Protein AF-A0A6V7KYP3-F1 (afdb_monomer)

Sequence (91 aa):
LRAENGSYILNGPDAVSPSGVYKIAATILKYQRGDKHRMESITATGPLNESLALEIWYHEMNPGVIYKYMLPAPEDINEDNAIIAPPLYSP

Organism: NCBI:txid1563983

Nearest PDB structures (foldseek):
  7o75-assembly1_A  TM=5.252E-01  e=1.711E+00  Saccharomyces cerevisiae S288C
  4xsj-assembly1_A  TM=5.281E-01  e=7.654E+00  Tequatrovirus T4
  4s36-assembly1_A  TM=1.582E-01  e=8.146E+00  Pseudomonas aeruginosa

Mean predicted aligned error: 8.0 Å

Solvent-accessible surface area (backbone atoms only — not comparable to full-atom values): 6294 Å² total; per-residue (Å²): 53,29,42,81,89,68,49,61,79,39,38,51,100,90,45,82,59,77,64,46,79,45,82,52,48,83,21,58,32,42,38,41,74,48,56,102,87,41,78,62,47,76,49,64,80,48,65,66,81,55,68,71,47,86,68,86,87,74,94,63,88,74,91,74,84,88,84,87,87,85,75,88,75,65,94,81,63,54,80,95,65,68,72,76,79,68,84,87,79,79,135

pLDDT: mean 83.08, std 14.63, range [32.84, 97.5]

Secondary structure (DSSP, 8-state):
-EETTS-BSS-BTTB-PPSEEEEETTEEEEEE--BTTB--EEEE----SS-EE-----SS-----------PPPTT--GGG---PPP----

Radius of gyration: 15.65 Å; Cα contacts (8 Å, |Δi|>4): 92; chains: 1; bounding box: 34×38×38 Å

Foldseek 3Di:
DAFPVRDDQAADPPGHDAFDWGCDQNWIKGWDDDDPVGDTDIDIPDDGNGDDDDDDDDPDDDPDDDDDDDDDDDPPPDVVNDDPDDPDDDD

Structure (mmCIF, N/CA/C/O backbone):
data_AF-A0A6V7KYP3-F1
#
_entry.id   AF-A0A6V7KYP3-F1
#
loop_
_atom_site.group_PDB
_atom_site.id
_atom_site.type_symbol
_atom_site.label_atom_id
_atom_site.label_alt_id
_atom_site.label_comp_id
_atom_site.label_asym_id
_atom_site.label_entity_id
_atom_site.label_seq_id
_atom_site.pdbx_PDB_ins_code
_atom_site.Cartn_x
_atom_site.Cartn_y
_atom_site.Cartn_z
_atom_site.occupancy
_atom_site.B_iso_or_equiv
_atom_site.auth_seq_id
_atom_site.auth_comp_id
_atom_site.auth_asym_id
_atom_site.auth_atom_id
_atom_site.pdbx_PDB_model_num
ATOM 1 N N . LEU A 1 1 ? 3.605 -4.483 1.145 1.00 93.31 1 LEU A N 1
ATOM 2 C CA . LEU A 1 1 ? 2.496 -4.268 2.106 1.00 93.31 1 LEU A CA 1
ATOM 3 C C . LEU A 1 1 ? 2.390 -5.495 2.990 1.00 93.31 1 LEU A C 1
ATOM 5 O O . LEU A 1 1 ? 2.167 -6.584 2.460 1.00 93.31 1 LEU A O 1
ATOM 9 N N . ARG A 1 2 ? 2.575 -5.319 4.296 1.00 95.25 2 ARG A N 1
ATOM 10 C CA . ARG A 1 2 ? 2.675 -6.406 5.275 1.00 95.25 2 ARG A CA 1
ATOM 11 C C . ARG A 1 2 ? 1.619 -6.241 6.371 1.00 95.25 2 ARG A C 1
ATOM 13 O O . ARG A 1 2 ? 1.388 -5.116 6.809 1.00 95.25 2 ARG A O 1
ATOM 20 N N . ALA A 1 3 ? 0.979 -7.330 6.786 1.00 93.12 3 ALA A N 1
ATOM 21 C CA . ALA A 1 3 ? 0.053 -7.339 7.923 1.00 93.12 3 ALA A CA 1
ATOM 22 C C . ALA A 1 3 ? 0.802 -7.430 9.261 1.00 93.12 3 ALA A C 1
ATOM 24 O O . ALA A 1 3 ? 1.998 -7.738 9.299 1.00 93.12 3 ALA A O 1
ATOM 25 N N . GLU A 1 4 ? 0.087 -7.200 10.365 1.00 91.75 4 GLU A N 1
ATOM 26 C CA . GLU A 1 4 ? 0.637 -7.279 11.727 1.00 91.75 4 GLU A CA 1
ATOM 27 C C . GLU A 1 4 ? 1.238 -8.655 12.042 1.00 91.75 4 GLU A C 1
ATOM 29 O O . GLU A 1 4 ? 2.276 -8.747 12.692 1.00 91.75 4 GLU A O 1
ATOM 34 N N . ASN A 1 5 ? 0.648 -9.728 11.508 1.00 91.88 5 ASN A N 1
ATOM 35 C CA . ASN A 1 5 ? 1.151 -11.096 11.670 1.00 91.88 5 ASN A CA 1
ATOM 36 C C . ASN A 1 5 ? 2.434 -11.401 10.863 1.00 91.88 5 ASN A C 1
ATOM 38 O O . ASN A 1 5 ? 2.884 -12.545 10.837 1.00 91.88 5 ASN A O 1
ATOM 42 N N . GLY A 1 6 ? 3.000 -10.410 10.167 1.00 92.69 6 GLY A N 1
ATOM 43 C CA . GLY A 1 6 ? 4.218 -10.538 9.367 1.00 92.69 6 GLY A CA 1
ATOM 44 C C . GLY A 1 6 ? 4.009 -11.105 7.962 1.00 92.69 6 GLY A C 1
ATOM 45 O O . GLY A 1 6 ? 4.956 -11.130 7.176 1.00 92.69 6 GLY A O 1
ATOM 46 N N . SER A 1 7 ? 2.791 -11.525 7.609 1.00 92.56 7 SER A N 1
ATOM 47 C CA . SER A 1 7 ? 2.491 -11.996 6.257 1.00 92.56 7 SER A CA 1
ATOM 48 C C . SER A 1 7 ? 2.475 -10.845 5.251 1.00 92.56 7 SER A C 1
ATOM 50 O O . SER A 1 7 ? 2.040 -9.726 5.542 1.00 92.56 7 SER A O 1
ATOM 52 N N . TYR A 1 8 ? 2.958 -11.124 4.043 1.00 94.25 8 TYR A N 1
ATOM 53 C CA . TYR A 1 8 ? 2.978 -10.164 2.952 1.00 94.25 8 TYR A CA 1
ATOM 54 C C . TYR A 1 8 ? 1.745 -10.312 2.057 1.00 94.25 8 TYR A C 1
ATOM 56 O O . TYR A 1 8 ? 1.440 -11.399 1.572 1.00 94.25 8 TYR A O 1
ATOM 64 N N . ILE A 1 9 ? 1.062 -9.193 1.809 1.00 94.12 9 ILE A N 1
ATOM 65 C CA . ILE A 1 9 ? -0.136 -9.118 0.958 1.00 94.12 9 ILE A CA 1
ATOM 66 C C . ILE A 1 9 ? 0.220 -8.596 -0.431 1.00 94.12 9 ILE A C 1
ATOM 68 O O . ILE A 1 9 ? -0.240 -9.125 -1.443 1.00 94.12 9 ILE A O 1
ATOM 72 N N . LEU A 1 10 ? 1.055 -7.554 -0.478 1.00 95.19 10 LEU A N 1
ATOM 73 C CA . LEU A 1 10 ? 1.604 -7.016 -1.721 1.00 95.19 10 LEU A CA 1
ATOM 74 C C . LEU A 1 10 ? 3.118 -7.070 -1.688 1.00 95.19 10 LEU A C 1
ATOM 76 O O . LEU A 1 10 ? 3.724 -6.507 -0.768 1.00 95.19 10 LE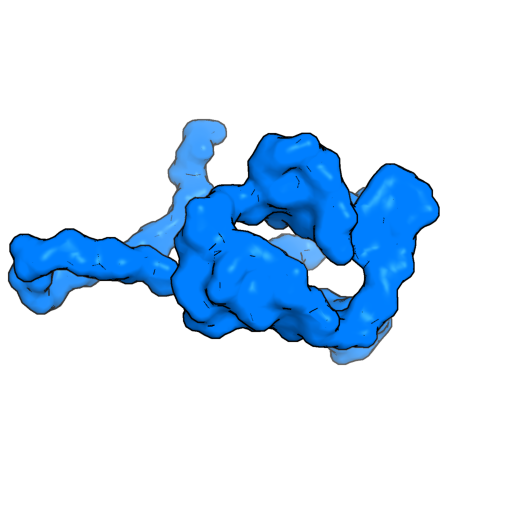U A O 1
ATOM 80 N N . ASN A 1 11 ? 3.681 -7.657 -2.740 1.00 93.38 11 ASN A N 1
ATOM 81 C CA . ASN A 1 11 ? 5.090 -8.001 -2.876 1.00 93.38 11 ASN A CA 1
ATOM 82 C C . ASN A 1 11 ? 5.581 -8.839 -1.688 1.00 93.38 11 ASN A C 1
ATOM 84 O O . ASN A 1 11 ? 4.823 -9.137 -0.778 1.00 93.38 11 ASN A O 1
ATOM 88 N N . GLY A 1 12 ? 6.831 -9.262 -1.700 1.00 92.44 12 GLY A N 1
ATOM 89 C CA . GLY A 1 12 ? 7.453 -9.997 -0.606 1.00 92.44 12 GLY A CA 1
ATOM 90 C C . GLY A 1 12 ? 8.915 -10.265 -0.936 1.00 92.44 12 GLY A C 1
ATOM 91 O O . GLY A 1 12 ? 9.340 -9.908 -2.035 1.00 92.44 12 GLY A O 1
ATOM 92 N N . PRO A 1 13 ? 9.669 -10.903 -0.026 1.00 89.56 13 PRO A N 1
ATOM 93 C CA . PRO A 1 13 ? 11.097 -11.163 -0.214 1.00 89.56 13 PRO A CA 1
ATOM 94 C C . PRO A 1 13 ? 11.436 -11.744 -1.593 1.00 89.56 13 PRO A C 1
ATOM 96 O O . PRO A 1 13 ? 12.360 -11.271 -2.243 1.00 89.56 13 PRO A O 1
ATOM 99 N N . ASP A 1 14 ? 10.605 -12.672 -2.075 1.00 88.56 14 ASP A N 1
ATOM 100 C CA . ASP A 1 14 ? 10.801 -13.369 -3.350 1.00 88.56 14 ASP A CA 1
ATOM 101 C C . ASP A 1 14 ? 9.557 -13.302 -4.255 1.00 88.56 14 ASP A C 1
ATOM 103 O O . ASP A 1 14 ? 9.345 -14.161 -5.112 1.00 88.56 14 ASP A O 1
ATOM 107 N N . ALA A 1 15 ? 8.680 -12.313 -4.045 1.00 90.88 15 ALA A N 1
ATOM 108 C CA . ALA A 1 15 ? 7.381 -12.261 -4.712 1.00 90.88 15 ALA A CA 1
ATOM 109 C C . ALA A 1 15 ? 7.016 -10.862 -5.214 1.00 90.88 15 ALA A C 1
ATOM 111 O O . ALA A 1 15 ? 7.172 -9.855 -4.526 1.00 90.88 15 ALA A O 1
ATOM 112 N N . VAL A 1 16 ? 6.439 -10.825 -6.416 1.00 92.38 16 VAL A N 1
ATOM 113 C CA . VAL A 1 16 ? 5.987 -9.611 -7.101 1.00 92.38 16 VAL A CA 1
ATOM 114 C C . VAL A 1 16 ? 4.488 -9.754 -7.392 1.00 92.38 16 VAL A C 1
ATOM 116 O O . VAL A 1 16 ? 4.082 -10.565 -8.221 1.00 92.38 16 VAL A O 1
ATOM 119 N N . SER A 1 17 ? 3.634 -8.988 -6.705 1.00 95.06 17 SER A N 1
ATOM 120 C CA . SER A 1 17 ? 2.165 -9.178 -6.761 1.00 95.06 17 SER A CA 1
ATOM 121 C C . SER A 1 17 ? 1.544 -8.611 -8.042 1.00 95.06 17 SER A C 1
ATOM 123 O O . SER A 1 17 ? 1.896 -7.505 -8.394 1.00 95.06 17 SER A O 1
ATOM 125 N N . PRO A 1 18 ? 0.618 -9.243 -8.772 1.00 95.88 18 PRO A N 1
ATOM 126 C CA . PRO A 1 18 ? -0.007 -8.611 -9.948 1.00 95.88 18 PRO A CA 1
ATOM 127 C C . PRO A 1 18 ? -0.868 -7.387 -9.577 1.00 95.88 18 PRO A C 1
ATOM 129 O O . PRO A 1 18 ? -1.224 -7.200 -8.422 1.00 95.88 18 PRO A O 1
ATOM 132 N N . SER A 1 19 ? -1.247 -6.552 -10.551 1.00 97.50 19 SER A N 1
ATOM 133 C CA . SER A 1 19 ? -2.301 -5.550 -10.298 1.00 97.50 19 SER A CA 1
ATOM 134 C C . SER A 1 19 ? -3.631 -6.258 -10.037 1.00 97.50 19 SER A C 1
ATOM 136 O O . SER A 1 19 ? -3.924 -7.262 -10.686 1.00 97.50 19 SER A O 1
ATOM 138 N N . GLY A 1 20 ? -4.453 -5.743 -9.124 1.00 97.50 20 GLY A N 1
ATOM 139 C CA . GLY A 1 20 ? -5.716 -6.392 -8.793 1.00 97.50 20 GLY A CA 1
ATOM 140 C C . GLY A 1 20 ? -6.389 -5.889 -7.525 1.00 97.50 20 GLY A C 1
ATOM 141 O O . GLY A 1 20 ? -6.058 -4.834 -6.980 1.00 97.50 20 GLY A O 1
ATOM 142 N N . VAL A 1 21 ? -7.373 -6.671 -7.081 1.00 96.88 21 VAL A N 1
ATOM 143 C CA . VAL A 1 21 ? -8.166 -6.415 -5.879 1.00 96.88 21 VAL A CA 1
ATOM 144 C C . VAL A 1 21 ? -7.818 -7.445 -4.811 1.00 96.88 21 VAL A C 1
ATOM 146 O O . VAL A 1 21 ? -7.873 -8.646 -5.065 1.00 96.88 21 VAL A O 1
ATOM 149 N N . TYR A 1 22 ? -7.510 -6.967 -3.610 1.00 94.50 22 TYR A N 1
ATOM 150 C CA . TYR A 1 22 ? -7.076 -7.761 -2.467 1.00 94.50 22 TYR A CA 1
ATOM 151 C C . TYR A 1 22 ? -8.008 -7.496 -1.286 1.00 94.50 22 TYR A C 1
ATOM 153 O O . TYR A 1 22 ? -8.267 -6.343 -0.945 1.00 94.50 22 TYR A O 1
ATOM 161 N N . LYS A 1 23 ? -8.530 -8.553 -0.658 1.00 93.31 23 LYS A N 1
ATOM 162 C CA . LYS A 1 23 ? -9.309 -8.441 0.583 1.00 93.31 23 LYS A CA 1
ATOM 163 C C . LYS A 1 23 ? -8.370 -8.655 1.763 1.00 93.31 23 LYS A C 1
ATOM 165 O O . LYS A 1 23 ? -7.791 -9.730 1.881 1.00 93.31 23 LYS A O 1
ATOM 170 N N . ILE A 1 24 ? -8.210 -7.635 2.596 1.00 91.56 24 ILE A N 1
ATOM 171 C CA . ILE A 1 24 ? -7.282 -7.632 3.732 1.00 91.56 24 ILE A CA 1
ATOM 172 C C . ILE A 1 24 ? -7.788 -6.663 4.797 1.00 91.56 24 ILE A C 1
ATOM 174 O O . ILE A 1 24 ? -8.439 -5.688 4.435 1.00 91.56 24 ILE A O 1
ATOM 178 N N . ALA A 1 25 ? -7.505 -6.906 6.079 1.00 90.44 25 ALA A N 1
ATOM 179 C CA . ALA A 1 25 ? -7.788 -5.967 7.166 1.00 90.44 25 ALA A CA 1
ATOM 180 C C . ALA A 1 25 ? -9.224 -5.396 7.156 1.00 90.44 25 ALA A C 1
ATOM 182 O O . ALA A 1 25 ? -9.429 -4.195 7.317 1.00 90.44 25 ALA A O 1
ATOM 183 N N . ALA A 1 26 ? -10.220 -6.251 6.886 1.00 91.94 26 ALA A N 1
ATOM 184 C CA . ALA A 1 26 ? -11.633 -5.882 6.723 1.00 91.94 26 ALA A CA 1
ATOM 185 C C . ALA A 1 26 ? -11.933 -4.823 5.637 1.00 91.94 26 ALA A C 1
ATOM 187 O O . ALA A 1 26 ? -13.030 -4.269 5.597 1.00 91.94 26 ALA A O 1
ATOM 188 N N . THR A 1 27 ? -11.010 -4.596 4.699 1.00 92.75 27 THR A N 1
ATOM 189 C CA . THR A 1 27 ? -11.186 -3.674 3.577 1.00 92.75 27 THR A CA 1
ATOM 190 C C . THR A 1 27 ? -10.898 -4.324 2.221 1.00 92.75 27 THR A C 1
ATOM 192 O O . THR A 1 27 ? -10.381 -5.440 2.106 1.00 92.75 27 THR A O 1
ATOM 195 N N . ILE A 1 28 ? -11.266 -3.602 1.163 1.00 94.50 28 ILE A N 1
ATOM 196 C CA . ILE A 1 28 ? -10.936 -3.936 -0.217 1.00 94.50 28 ILE A CA 1
ATOM 197 C C . ILE A 1 28 ? -9.835 -2.987 -0.672 1.00 94.50 28 ILE A C 1
ATOM 199 O O . ILE A 1 28 ? -10.047 -1.782 -0.816 1.00 94.50 28 ILE A O 1
ATOM 203 N N . LEU A 1 29 ? -8.669 -3.558 -0.940 1.00 94.69 29 LEU A N 1
ATOM 204 C CA . LEU A 1 29 ? -7.518 -2.860 -1.470 1.00 94.69 29 LEU A CA 1
ATOM 205 C C . LEU A 1 29 ? -7.461 -3.034 -2.989 1.00 94.69 29 LEU A C 1
ATOM 207 O O . LEU A 1 29 ? -7.514 -4.149 -3.506 1.00 94.69 29 LEU A O 1
ATOM 211 N N . LYS A 1 30 ? -7.324 -1.925 -3.712 1.00 97.25 30 LYS A N 1
ATOM 212 C CA . LYS A 1 30 ? -6.996 -1.889 -5.138 1.00 97.25 30 LYS A CA 1
ATOM 213 C C . LYS A 1 30 ? -5.516 -1.575 -5.281 1.00 97.25 30 LYS A C 1
ATOM 215 O O . LYS A 1 30 ? -5.055 -0.546 -4.792 1.00 97.25 30 LYS A O 1
ATOM 220 N N . TYR A 1 31 ? -4.798 -2.465 -5.948 1.00 97.06 31 TYR A N 1
ATOM 221 C CA . TYR A 1 31 ? -3.384 -2.312 -6.238 1.00 97.06 31 TYR A CA 1
ATOM 222 C C . TYR A 1 31 ? -3.170 -2.211 -7.742 1.00 97.06 31 TYR A C 1
ATOM 224 O O . TYR A 1 31 ? -3.624 -3.069 -8.504 1.00 97.06 31 TYR A O 1
ATOM 232 N N . GLN A 1 32 ? -2.456 -1.175 -8.163 1.00 96.69 32 GLN A N 1
ATOM 233 C CA . GLN A 1 32 ? -2.059 -0.986 -9.545 1.00 96.69 32 GLN A CA 1
ATOM 234 C C . GLN A 1 32 ? -0.553 -0.786 -9.601 1.00 96.69 32 GLN A C 1
ATOM 236 O O . GLN A 1 32 ? -0.019 0.202 -9.100 1.00 96.69 32 GLN A O 1
ATOM 241 N N . ARG A 1 33 ? 0.131 -1.735 -10.237 1.00 93.00 33 ARG A N 1
ATOM 242 C CA . ARG A 1 33 ? 1.574 -1.658 -10.429 1.00 93.00 33 ARG A CA 1
ATOM 243 C C . ARG A 1 33 ? 1.925 -0.489 -11.351 1.00 93.00 33 ARG A C 1
ATOM 245 O O . ARG A 1 33 ? 1.263 -0.258 -12.375 1.00 93.00 33 ARG A O 1
ATOM 252 N N . GLY A 1 34 ? 2.978 0.223 -10.963 1.00 90.25 34 GLY A N 1
ATOM 253 C CA . GLY A 1 34 ? 3.582 1.263 -11.777 1.00 90.25 34 GLY A CA 1
ATOM 254 C C . GLY A 1 34 ? 4.361 0.695 -12.960 1.00 90.25 34 GLY A C 1
ATOM 255 O O . GLY A 1 34 ? 4.721 -0.480 -13.003 1.00 90.25 34 GLY A O 1
ATOM 256 N N . ASP A 1 35 ? 4.616 1.549 -13.934 1.00 87.12 35 ASP A N 1
ATOM 257 C CA . ASP A 1 35 ? 5.521 1.292 -15.046 1.00 87.12 35 ASP A CA 1
ATOM 258 C C . ASP A 1 35 ? 6.245 2.597 -15.406 1.00 87.12 35 ASP A C 1
ATOM 260 O O . ASP A 1 35 ? 6.100 3.610 -14.722 1.00 87.12 35 ASP A O 1
ATOM 264 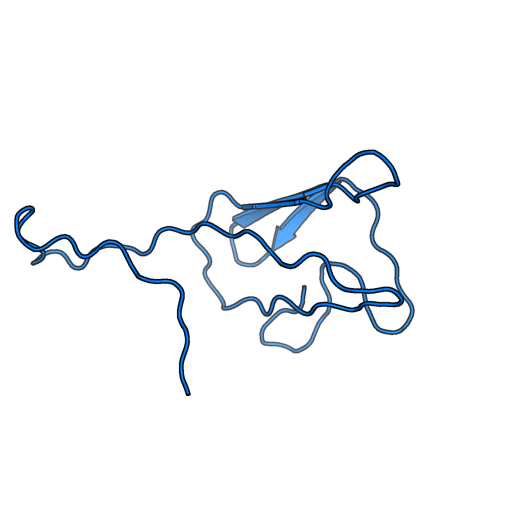N N . LYS A 1 36 ? 7.022 2.594 -16.494 1.00 85.00 36 LYS A N 1
ATOM 265 C CA . LYS A 1 36 ? 7.777 3.773 -16.951 1.00 85.00 36 LYS A CA 1
ATOM 266 C C . LYS A 1 36 ? 6.933 5.041 -17.168 1.00 85.00 36 LYS A C 1
ATOM 268 O O . LYS A 1 36 ? 7.499 6.126 -17.229 1.00 85.00 36 LYS A O 1
ATOM 273 N N . HIS A 1 37 ? 5.615 4.912 -17.313 1.00 88.19 37 HIS A N 1
ATOM 274 C CA . HIS A 1 37 ? 4.690 6.004 -17.616 1.00 88.19 37 HIS A CA 1
ATOM 275 C C . HIS A 1 37 ? 3.622 6.211 -16.540 1.00 88.19 37 HIS A C 1
ATOM 277 O O . HIS A 1 37 ? 2.823 7.141 -16.649 1.00 88.19 37 HIS A O 1
ATOM 283 N N . ARG A 1 38 ? 3.565 5.352 -15.517 1.00 88.38 38 ARG A N 1
ATOM 284 C CA . ARG A 1 38 ? 2.497 5.373 -14.515 1.00 88.38 38 ARG A CA 1
ATOM 285 C C . ARG A 1 38 ? 3.036 5.091 -13.122 1.00 88.38 38 ARG A C 1
ATOM 287 O O . ARG A 1 38 ? 3.716 4.095 -12.901 1.00 88.38 38 ARG A O 1
ATOM 294 N N . MET A 1 39 ? 2.647 5.929 -12.167 1.00 89.31 39 MET A N 1
ATOM 295 C CA . MET A 1 39 ? 2.945 5.713 -10.753 1.00 89.31 39 MET A CA 1
ATOM 296 C C . MET A 1 39 ? 2.274 4.440 -10.227 1.00 89.31 39 MET A C 1
ATOM 298 O O . MET A 1 39 ? 1.142 4.118 -10.594 1.00 89.31 39 MET A O 1
ATOM 302 N N . GLU A 1 40 ? 2.975 3.731 -9.346 1.00 92.38 40 GLU A N 1
ATOM 303 C CA . GLU A 1 40 ? 2.389 2.647 -8.562 1.00 92.38 40 GLU A CA 1
ATOM 304 C C . GLU A 1 40 ? 1.390 3.218 -7.555 1.00 92.38 40 GLU A C 1
ATOM 306 O O . GLU A 1 40 ? 1.657 4.241 -6.922 1.00 92.38 40 GLU A O 1
ATOM 311 N N . SER A 1 41 ? 0.227 2.583 -7.419 1.00 94.62 41 SER A N 1
ATOM 312 C CA . SER A 1 41 ? -0.825 3.070 -6.532 1.00 94.62 41 SER A CA 1
ATOM 313 C C . SER A 1 41 ? -1.476 1.953 -5.726 1.00 94.62 41 SER A C 1
ATOM 315 O O . SER A 1 41 ? -1.701 0.831 -6.190 1.00 94.62 41 SER A O 1
ATOM 317 N N . ILE A 1 42 ? -1.778 2.293 -4.476 1.00 95.06 42 ILE A N 1
ATOM 318 C CA . ILE A 1 42 ? -2.520 1.470 -3.530 1.00 95.06 42 ILE A CA 1
ATOM 319 C C . ILE A 1 42 ? -3.668 2.331 -3.015 1.00 95.06 42 ILE A C 1
ATOM 321 O O . ILE A 1 42 ? -3.461 3.459 -2.573 1.00 95.06 42 ILE A O 1
ATOM 325 N N . THR A 1 43 ? -4.894 1.822 -3.078 1.00 95.12 43 THR A N 1
ATOM 326 C CA . THR A 1 43 ? -6.070 2.516 -2.542 1.00 95.12 43 THR A CA 1
ATOM 327 C C . THR A 1 43 ? -6.933 1.539 -1.772 1.00 95.12 43 THR A C 1
ATOM 329 O O . THR A 1 43 ? -7.196 0.438 -2.248 1.00 95.12 43 THR A O 1
ATOM 332 N N . ALA A 1 44 ? -7.408 1.950 -0.603 1.00 93.12 44 ALA A N 1
ATOM 333 C CA . ALA A 1 44 ? -8.355 1.186 0.1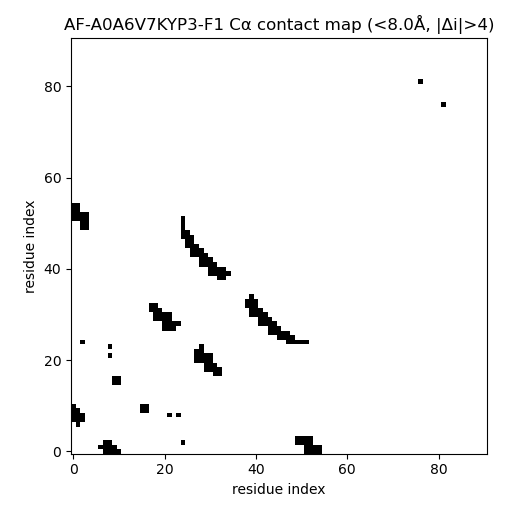92 1.00 93.12 44 ALA A CA 1
ATOM 334 C C . ALA A 1 44 ? -9.508 2.094 0.619 1.00 93.12 44 ALA A C 1
ATOM 336 O O . ALA A 1 44 ? -9.305 3.281 0.869 1.00 93.12 44 ALA A O 1
ATOM 337 N N . THR A 1 45 ? -10.719 1.544 0.692 1.00 88.12 45 THR A N 1
ATOM 338 C CA . THR A 1 45 ? -11.897 2.297 1.151 1.00 88.12 45 THR A CA 1
ATOM 339 C C . THR A 1 45 ? -11.965 2.412 2.674 1.00 88.12 45 THR A C 1
ATOM 341 O O . THR A 1 45 ? -12.729 3.225 3.183 1.00 88.12 45 THR A O 1
ATOM 344 N N . GLY A 1 46 ? -11.187 1.600 3.399 1.00 86.19 46 GLY A N 1
ATOM 345 C CA . GLY A 1 46 ? -11.341 1.417 4.841 1.00 86.19 46 GLY A CA 1
ATOM 346 C C . GLY A 1 46 ? -12.681 0.750 5.208 1.00 86.19 46 GLY A C 1
ATOM 347 O O . GLY A 1 46 ? -13.373 0.255 4.307 1.00 86.19 46 GLY A O 1
ATOM 348 N N . PRO A 1 47 ? -13.027 0.724 6.511 1.00 90.62 47 PRO A N 1
ATOM 349 C CA . PRO A 1 47 ? -12.090 0.907 7.624 1.00 90.62 47 PRO A CA 1
ATOM 350 C C . PRO A 1 47 ? -11.081 -0.252 7.678 1.00 90.62 47 PRO A C 1
ATOM 352 O O . PRO A 1 47 ? -11.339 -1.327 7.141 1.00 90.62 47 PRO A O 1
ATOM 355 N N . LEU A 1 48 ? -9.927 -0.021 8.300 1.00 89.31 48 LEU A N 1
ATOM 356 C CA . LEU A 1 48 ? -8.990 -1.094 8.633 1.00 89.31 48 LEU A CA 1
ATOM 357 C C . LEU A 1 48 ? -9.321 -1.618 10.032 1.00 89.31 48 LEU A C 1
ATOM 359 O O . LEU A 1 48 ? -9.563 -0.814 10.932 1.00 89.31 48 LEU A O 1
ATOM 363 N N . ASN A 1 49 ? -9.334 -2.938 10.220 1.00 90.94 49 ASN A N 1
ATOM 364 C CA . ASN A 1 49 ? -9.490 -3.554 11.546 1.00 90.94 49 ASN A CA 1
ATOM 365 C C . ASN A 1 49 ? -8.163 -4.032 12.168 1.00 90.94 49 ASN A C 1
ATOM 367 O O . ASN A 1 49 ? -8.157 -4.458 13.318 1.00 90.94 49 ASN A O 1
ATOM 371 N N . GLU A 1 50 ? -7.068 -3.956 11.416 1.00 90.69 50 GLU A N 1
ATOM 372 C CA . GLU A 1 50 ? -5.692 -4.222 11.841 1.00 90.69 50 GLU A CA 1
ATOM 373 C C . GLU A 1 50 ? -4.749 -3.255 11.107 1.00 90.69 50 GLU A C 1
ATOM 375 O O . GLU A 1 50 ? -5.078 -2.743 10.029 1.00 90.69 50 GLU A O 1
ATOM 380 N N . SER A 1 51 ? -3.576 -2.990 11.676 1.00 90.44 51 SER A N 1
ATOM 381 C CA . SER A 1 51 ? -2.580 -2.111 11.063 1.00 90.44 51 SER A CA 1
ATOM 382 C C . SER A 1 51 ? -1.917 -2.783 9.860 1.00 90.44 51 SER A C 1
ATOM 384 O O . SER A 1 51 ? -1.642 -3.981 9.846 1.00 90.44 51 SER A O 1
ATOM 386 N N . LEU A 1 52 ? -1.585 -1.990 8.843 1.00 92.25 52 LEU A N 1
ATOM 387 C CA . LEU A 1 52 ? -0.831 -2.453 7.681 1.00 92.25 52 LEU A CA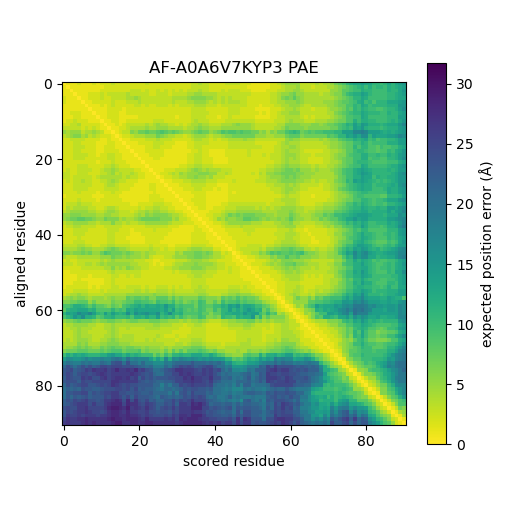 1
ATOM 388 C C . LEU A 1 52 ? 0.460 -1.650 7.552 1.00 92.25 52 LEU A C 1
ATOM 390 O O . LEU A 1 52 ? 0.441 -0.421 7.585 1.00 92.25 52 LEU A O 1
ATOM 394 N N . ALA A 1 53 ? 1.578 -2.343 7.356 1.00 92.88 53 ALA A N 1
ATOM 395 C CA . ALA A 1 53 ? 2.870 -1.722 7.112 1.00 92.88 53 ALA A CA 1
ATOM 396 C C . ALA A 1 53 ? 3.099 -1.536 5.605 1.00 92.88 53 ALA A C 1
ATOM 398 O O . ALA A 1 53 ? 3.126 -2.503 4.826 1.00 92.88 53 ALA A O 1
ATOM 399 N N . LEU A 1 54 ? 3.278 -0.279 5.188 1.00 91.25 54 LEU A N 1
ATOM 400 C CA . LEU A 1 54 ? 3.755 0.061 3.853 1.00 91.25 54 LEU A CA 1
ATOM 401 C C . LEU A 1 54 ? 5.285 0.040 3.853 1.00 91.25 54 LEU A C 1
ATOM 403 O O . LEU A 1 54 ? 5.931 0.905 4.433 1.00 91.25 54 LEU A O 1
ATOM 407 N N . GLU A 1 55 ? 5.847 -0.959 3.185 1.00 90.44 55 GLU A N 1
ATOM 408 C CA . GLU A 1 55 ? 7.288 -1.103 2.996 1.00 90.44 55 GLU A CA 1
ATOM 409 C C . GLU A 1 55 ? 7.652 -0.723 1.560 1.00 90.44 55 GLU A C 1
ATOM 411 O O . GLU A 1 55 ? 6.952 -1.111 0.618 1.00 90.44 55 GLU A O 1
ATOM 416 N N . ILE A 1 56 ? 8.740 0.034 1.401 1.00 86.62 56 ILE A N 1
ATOM 417 C CA . ILE A 1 56 ? 9.234 0.495 0.104 1.00 86.62 56 ILE A CA 1
ATOM 418 C C . ILE A 1 56 ? 10.529 -0.242 -0.203 1.00 86.62 56 ILE A C 1
ATOM 420 O O . ILE A 1 56 ? 11.521 -0.104 0.512 1.00 86.62 56 ILE A O 1
ATOM 424 N N . TRP A 1 57 ? 10.523 -0.977 -1.307 1.00 83.44 57 TRP A N 1
ATOM 425 C CA . TRP A 1 57 ? 11.731 -1.523 -1.901 1.00 83.44 57 TRP A CA 1
ATOM 426 C C . TRP A 1 57 ? 12.094 -0.681 -3.120 1.00 83.44 57 TRP A C 1
ATOM 428 O O . TRP A 1 57 ? 11.264 -0.498 -4.009 1.00 83.44 57 TRP A O 1
ATOM 438 N N . TYR A 1 58 ? 13.307 -0.133 -3.147 1.00 78.31 58 TYR A N 1
ATOM 439 C CA . TYR A 1 58 ? 13.769 0.752 -4.214 1.00 78.31 58 TYR A CA 1
ATOM 440 C C . TYR A 1 58 ? 15.103 0.253 -4.773 1.00 78.31 58 TYR A C 1
ATOM 442 O O . TYR A 1 58 ? 15.989 -0.149 -4.022 1.00 78.31 58 TYR A O 1
ATOM 450 N N 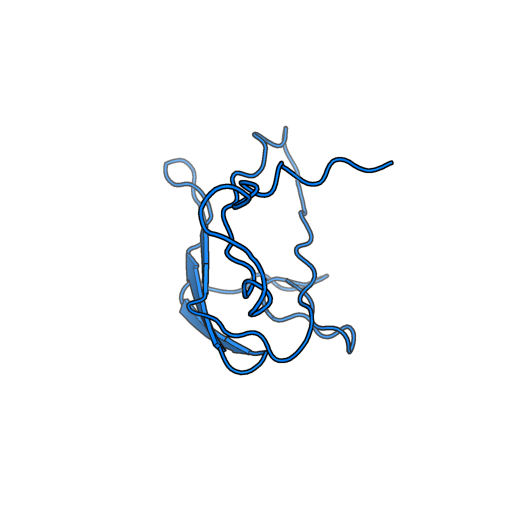. HIS A 1 59 ? 15.223 0.242 -6.101 1.00 74.00 59 HIS A N 1
ATOM 451 C CA . HIS A 1 59 ? 16.462 -0.105 -6.823 1.00 74.00 59 HIS A CA 1
ATOM 452 C C . HIS A 1 59 ? 17.127 1.120 -7.440 1.00 74.00 59 HIS A C 1
ATOM 454 O O . HIS A 1 59 ? 18.344 1.164 -7.586 1.00 74.00 59 HIS A O 1
ATOM 460 N N . GLU A 1 60 ? 16.319 2.124 -7.764 1.00 76.12 60 GLU A N 1
ATOM 461 C CA . GLU A 1 60 ? 16.741 3.414 -8.296 1.00 76.12 60 GLU A CA 1
ATOM 462 C C . GLU A 1 60 ? 16.385 4.530 -7.305 1.00 76.12 60 GLU A C 1
ATOM 464 O O .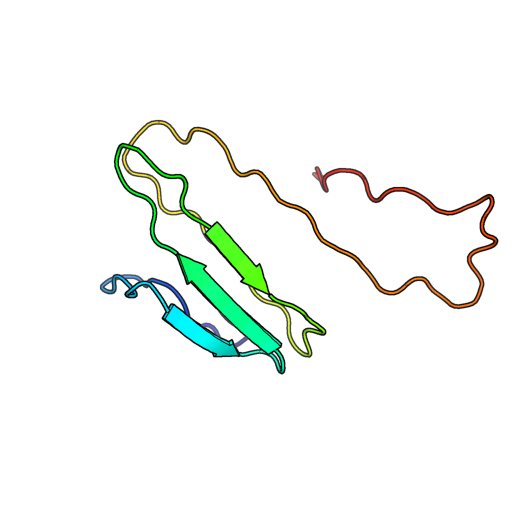 GLU A 1 60 ? 15.806 4.284 -6.242 1.00 76.12 60 GLU A O 1
ATOM 469 N N 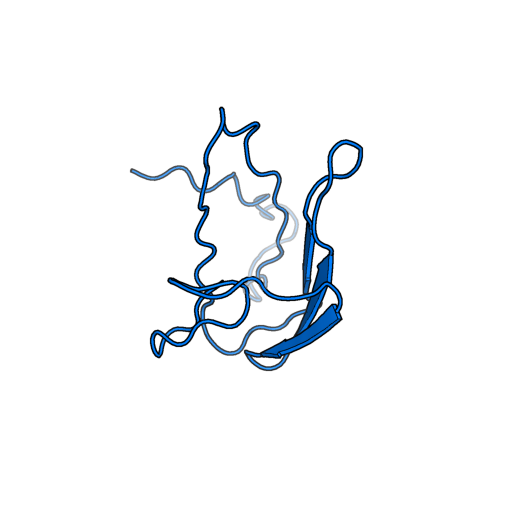. MET A 1 61 ? 16.738 5.770 -7.647 1.00 74.50 61 MET A N 1
ATOM 470 C CA . MET A 1 61 ? 16.410 6.938 -6.834 1.00 74.50 61 MET A CA 1
ATOM 471 C C . MET A 1 61 ? 14.899 7.018 -6.602 1.00 74.50 61 MET A C 1
ATOM 473 O O . MET A 1 61 ? 14.119 7.171 -7.539 1.00 74.50 61 MET A O 1
ATOM 477 N N . ASN A 1 62 ? 14.500 6.900 -5.335 1.00 67.44 62 ASN A N 1
ATOM 478 C CA . ASN A 1 62 ? 13.104 6.908 -4.929 1.00 67.44 62 ASN A CA 1
ATOM 479 C C . ASN A 1 62 ? 12.506 8.310 -5.176 1.00 67.44 62 ASN A C 1
ATOM 481 O O . ASN A 1 62 ? 12.935 9.258 -4.515 1.00 67.44 62 ASN A O 1
ATOM 485 N N . PRO A 1 63 ? 11.516 8.465 -6.079 1.00 72.75 63 PRO A N 1
ATOM 486 C CA . PRO A 1 63 ? 10.893 9.759 -6.365 1.00 72.75 63 PRO A CA 1
ATOM 487 C C . PRO A 1 63 ? 10.024 10.281 -5.204 1.00 72.75 63 PRO A C 1
ATOM 489 O O . PRO A 1 63 ? 9.458 11.369 -5.300 1.00 72.75 63 PRO A O 1
ATOM 492 N N . GLY A 1 64 ? 9.917 9.520 -4.113 1.00 83.31 64 GLY A N 1
ATOM 493 C CA . GLY A 1 64 ? 9.081 9.808 -2.960 1.00 83.31 64 GLY A CA 1
ATOM 494 C C . GLY A 1 64 ? 7.737 9.087 -3.034 1.00 83.31 64 GLY A C 1
ATOM 495 O O . GLY A 1 64 ? 7.358 8.510 -4.053 1.00 83.31 64 GLY A O 1
ATOM 496 N N . VAL A 1 65 ? 7.005 9.123 -1.922 1.00 86.62 65 VAL A N 1
ATOM 497 C CA . VAL A 1 65 ? 5.655 8.558 -1.817 1.00 86.62 65 VAL A C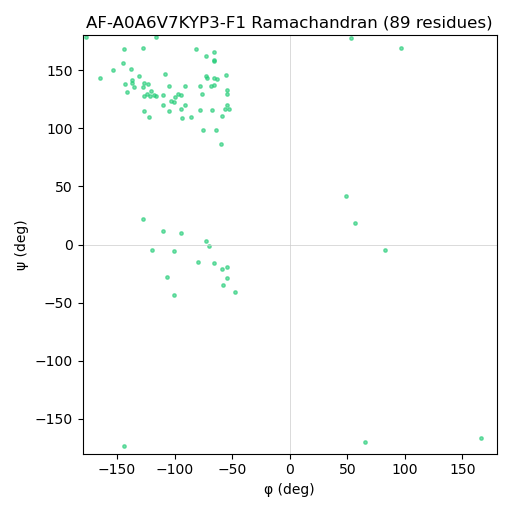A 1
ATOM 498 C C . VAL A 1 65 ? 4.677 9.675 -1.505 1.00 86.62 65 VAL A C 1
ATOM 500 O O . VAL A 1 65 ? 4.867 10.434 -0.557 1.00 86.62 65 VAL A O 1
ATOM 503 N 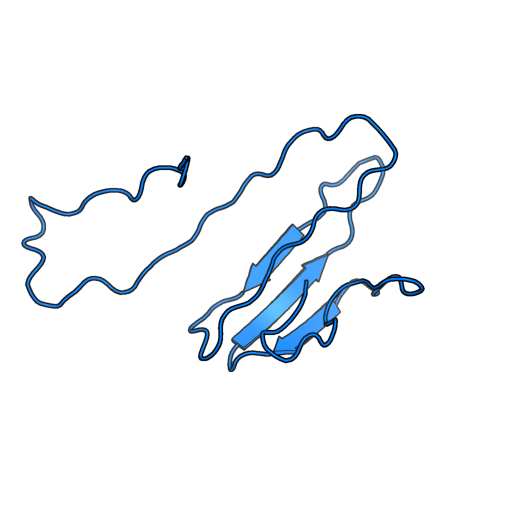N . ILE A 1 66 ? 3.606 9.747 -2.292 1.00 89.81 66 ILE A N 1
ATOM 504 C CA . ILE A 1 66 ? 2.464 10.618 -2.025 1.00 89.81 66 ILE A CA 1
ATOM 505 C C . ILE A 1 66 ? 1.380 9.758 -1.391 1.00 89.81 66 ILE A C 1
ATOM 507 O O . ILE A 1 66 ? 0.995 8.728 -1.944 1.00 89.81 66 ILE A O 1
ATOM 511 N N . TYR A 1 67 ? 0.874 10.183 -0.238 1.00 89.12 67 TYR A N 1
ATOM 512 C CA . TYR A 1 67 ? -0.164 9.460 0.481 1.00 89.12 67 TYR A CA 1
ATOM 513 C C . TYR A 1 67 ? -1.213 10.417 1.039 1.00 89.12 67 TYR A C 1
ATOM 515 O O . TYR A 1 67 ? -0.943 11.577 1.346 1.00 89.12 67 TYR A O 1
ATOM 523 N N . LYS A 1 68 ? -2.436 9.905 1.157 1.00 89.19 68 LYS A N 1
ATOM 524 C CA . LYS A 1 68 ? -3.562 10.580 1.795 1.00 89.19 68 LYS A CA 1
ATOM 525 C C . LYS A 1 68 ? -4.376 9.538 2.544 1.00 89.19 68 LYS A C 1
ATOM 527 O O . LYS A 1 68 ? -4.613 8.451 2.023 1.00 89.19 68 LYS A O 1
ATOM 532 N N . TYR A 1 69 ? -4.808 9.881 3.747 1.00 86.00 69 TYR A N 1
ATOM 533 C CA . TYR A 1 69 ? -5.635 9.025 4.586 1.00 86.00 69 TYR A CA 1
ATOM 534 C C . TYR A 1 69 ? -6.642 9.870 5.364 1.00 86.00 69 TYR A C 1
ATOM 536 O O . TYR A 1 69 ? -6.567 11.099 5.377 1.00 86.00 69 TYR A O 1
ATOM 544 N N . MET A 1 70 ? -7.607 9.192 5.975 1.00 79.06 70 MET A N 1
ATOM 545 C CA . MET A 1 70 ? -8.571 9.776 6.899 1.00 79.06 70 MET A CA 1
ATOM 546 C C . MET A 1 70 ? -8.527 8.955 8.183 1.00 79.06 70 MET A C 1
ATOM 548 O O . MET A 1 70 ? -8.431 7.729 8.120 1.00 79.06 70 MET A O 1
ATOM 552 N N . LEU A 1 71 ? -8.591 9.626 9.328 1.00 77.81 71 LEU A N 1
ATOM 553 C CA . LEU A 1 71 ? -8.782 8.987 10.627 1.00 77.81 71 LEU A CA 1
ATOM 554 C C . LEU A 1 71 ? -10.199 9.297 11.115 1.00 77.81 71 LEU A C 1
ATOM 556 O O . LEU A 1 71 ? -10.697 10.387 10.822 1.00 77.81 71 LEU A O 1
ATOM 560 N N . PRO A 1 72 ? -10.853 8.377 11.845 1.00 73.44 72 PRO A N 1
ATOM 561 C CA . PRO A 1 72 ? -12.079 8.706 12.557 1.00 73.44 72 PRO A CA 1
ATOM 562 C C . PRO A 1 72 ? -11.838 9.913 13.470 1.00 73.44 72 PRO A C 1
ATOM 564 O O . PRO A 1 72 ? -10.865 9.932 14.226 1.00 73.44 72 PRO A O 1
ATOM 567 N N . ALA A 1 73 ? -12.708 10.917 13.387 1.00 72.00 73 ALA A N 1
ATOM 568 C CA . ALA A 1 73 ? -12.699 12.028 14.325 1.00 72.00 73 ALA A CA 1
ATOM 569 C C . ALA A 1 73 ? -13.327 11.559 15.651 1.00 72.00 73 ALA A C 1
ATOM 571 O O . ALA A 1 73 ? -14.413 10.975 15.608 1.00 72.00 73 ALA A O 1
ATOM 572 N N . PRO A 1 74 ? -12.684 11.768 16.814 1.00 73.00 74 PRO A N 1
ATOM 573 C CA . PRO A 1 74 ? -13.371 11.631 18.092 1.00 73.00 74 PRO A CA 1
ATOM 574 C C . PRO A 1 74 ? -14.623 12.522 18.136 1.00 73.00 74 PRO A C 1
ATOM 576 O O . PRO A 1 74 ? -14.631 13.611 17.564 1.00 73.00 74 PRO A O 1
ATOM 579 N N . GLU A 1 75 ? -15.674 12.052 18.811 1.00 68.75 75 GLU A N 1
ATOM 580 C CA . GLU A 1 75 ? -17.007 12.685 18.829 1.00 68.75 75 GLU A CA 1
ATOM 581 C C . GLU A 1 75 ? -16.994 14.135 19.359 1.00 68.75 75 GLU A C 1
ATOM 583 O O . GLU A 1 75 ? -17.867 14.921 19.007 1.00 68.75 75 GLU A O 1
ATOM 588 N N . ASP A 1 76 ? -15.962 14.516 20.122 1.00 69.56 76 ASP A N 1
ATOM 589 C CA . ASP A 1 76 ? -15.815 15.842 20.739 1.00 69.56 76 ASP A CA 1
ATOM 590 C C . ASP A 1 76 ? -14.989 16.852 19.911 1.00 69.56 76 ASP A C 1
ATOM 592 O O . ASP A 1 76 ? -14.629 17.925 20.411 1.00 69.56 76 ASP A O 1
ATOM 596 N N . ILE A 1 77 ? -14.644 16.553 18.649 1.00 60.75 77 ILE A N 1
ATOM 597 C CA . ILE A 1 77 ? -13.982 17.546 17.787 1.00 60.75 77 ILE A CA 1
ATOM 598 C C . ILE A 1 77 ? -15.021 18.568 17.314 1.00 60.75 77 ILE A C 1
ATOM 600 O O . ILE A 1 77 ? -15.739 18.350 16.343 1.00 60.75 77 ILE A O 1
ATOM 604 N N . ASN A 1 78 ? -15.065 19.714 17.995 1.00 61.19 78 ASN A N 1
ATOM 605 C CA . ASN A 1 78 ? -15.737 20.917 17.502 1.00 61.19 78 ASN A CA 1
ATOM 606 C C . ASN A 1 78 ? -15.172 21.257 16.106 1.00 61.19 78 ASN A C 1
ATOM 608 O O . ASN A 1 78 ? -13.951 21.230 15.951 1.00 61.19 78 ASN A O 1
ATOM 612 N N . GLU A 1 79 ? -16.006 21.544 15.099 1.00 62.31 79 GLU A N 1
ATOM 613 C CA . GLU A 1 79 ? -15.563 21.718 13.695 1.00 62.31 79 GLU A CA 1
ATOM 614 C C . GLU A 1 79 ? -14.450 22.775 13.545 1.00 62.31 79 GLU A C 1
ATOM 616 O O . GLU A 1 79 ? -13.554 22.627 12.713 1.00 62.31 79 GLU A O 1
ATOM 621 N N . ASP A 1 80 ? -14.433 23.769 14.437 1.00 64.31 80 ASP A N 1
ATOM 622 C CA . ASP A 1 80 ? -13.403 24.811 14.542 1.00 64.31 80 ASP A CA 1
ATOM 623 C C . ASP A 1 80 ? -12.006 24.286 14.952 1.00 64.31 80 ASP A C 1
ATOM 625 O O . ASP A 1 80 ? -11.003 24.975 14.774 1.00 64.31 80 ASP A O 1
ATOM 629 N N . ASN A 1 81 ? -11.922 23.060 15.480 1.00 58.34 81 ASN A N 1
ATOM 630 C CA . ASN A 1 81 ? -10.703 22.390 15.945 1.00 58.34 81 ASN A CA 1
ATOM 631 C C . ASN A 1 81 ? -10.277 21.219 15.041 1.00 58.34 81 ASN A C 1
ATOM 633 O O . ASN A 1 81 ? -9.415 20.426 15.432 1.00 58.34 81 ASN A O 1
ATOM 637 N N . ALA A 1 82 ? -10.866 21.068 13.850 1.00 59.34 82 ALA A N 1
ATOM 638 C CA . ALA A 1 82 ? -10.475 20.023 12.909 1.00 59.34 82 ALA A CA 1
ATOM 639 C C . ALA A 1 82 ? -9.022 20.232 12.435 1.00 59.34 82 ALA A C 1
ATOM 641 O O . ALA A 1 82 ? -8.735 21.024 11.538 1.00 59.34 82 ALA A O 1
ATOM 642 N N . ILE A 1 83 ? -8.078 19.503 13.036 1.00 59.50 83 ILE A N 1
ATOM 643 C CA . ILE A 1 83 ? -6.676 19.522 12.615 1.00 59.50 83 ILE A CA 1
ATOM 644 C C . ILE A 1 83 ? -6.548 18.652 11.361 1.00 59.50 83 ILE A C 1
ATOM 646 O O . ILE A 1 83 ? -6.738 17.436 11.415 1.00 59.50 83 ILE A O 1
ATOM 650 N N . ILE A 1 84 ? -6.191 19.261 10.224 1.00 58.03 84 ILE A N 1
ATOM 651 C CA . ILE A 1 84 ? -5.673 18.514 9.071 1.00 58.03 84 ILE A CA 1
ATOM 652 C C . ILE A 1 84 ? -4.428 17.787 9.569 1.00 58.03 84 ILE A C 1
ATOM 654 O O . ILE A 1 84 ? -3.434 18.440 9.887 1.00 58.03 84 ILE A O 1
ATOM 658 N N . ALA A 1 85 ? -4.494 16.457 9.678 1.00 52.69 85 ALA A N 1
ATOM 659 C CA . ALA A 1 85 ? -3.361 15.663 10.133 1.00 52.69 85 ALA A CA 1
ATOM 660 C C . ALA A 1 85 ? -2.128 16.025 9.280 1.00 52.69 85 ALA A C 1
ATOM 662 O O . ALA A 1 85 ? -2.168 15.845 8.056 1.00 52.69 85 ALA A O 1
ATOM 663 N N . PRO A 1 86 ? -1.060 16.582 9.877 1.00 55.12 86 PRO A N 1
ATOM 664 C CA . PRO A 1 86 ? 0.158 16.861 9.137 1.00 55.12 86 PRO A CA 1
ATOM 665 C C . PRO A 1 86 ? 0.788 15.532 8.688 1.00 55.12 86 PRO A C 1
ATOM 667 O O . PRO A 1 86 ? 0.501 14.487 9.283 1.00 55.12 86 PRO A O 1
ATOM 670 N N . PRO A 1 87 ? 1.657 15.529 7.657 1.00 52.62 87 PRO A N 1
ATOM 671 C CA . PRO A 1 87 ? 2.479 14.358 7.388 1.00 52.62 87 PRO A CA 1
ATOM 672 C C . PRO A 1 87 ? 3.234 14.016 8.676 1.00 52.62 87 PRO A C 1
ATOM 674 O O . PRO A 1 87 ? 3.941 14.865 9.219 1.00 52.62 87 PRO A O 1
ATOM 677 N N . LEU A 1 88 ? 3.017 12.804 9.196 1.00 47.19 88 LEU A N 1
ATOM 678 C CA . LEU A 1 88 ? 3.724 12.266 10.356 1.00 47.19 88 LEU A CA 1
ATOM 679 C C . LEU A 1 88 ? 5.226 12.214 10.048 1.00 47.19 88 LEU A C 1
ATOM 681 O O . LEU A 1 88 ? 5.742 11.203 9.587 1.00 47.19 88 LEU A O 1
ATOM 685 N N . TYR A 1 89 ? 5.927 13.312 10.297 1.00 55.97 89 TYR A N 1
ATOM 686 C CA . TYR A 1 89 ? 7.350 13.279 10.574 1.00 55.97 89 TYR A CA 1
ATOM 687 C C . TYR A 1 89 ? 7.501 13.206 12.083 1.00 55.97 89 TYR A C 1
ATOM 689 O O . TYR A 1 89 ? 7.210 14.184 12.768 1.00 55.97 89 TYR A O 1
ATOM 697 N N . SER A 1 90 ? 7.921 12.056 12.606 1.00 32.84 90 SER A N 1
ATOM 698 C CA . SER A 1 90 ? 8.512 11.947 13.945 1.00 32.84 90 SER A CA 1
ATOM 699 C C . SER A 1 90 ? 9.231 10.602 14.104 1.00 32.84 90 SER A C 1
ATOM 701 O O . SER A 1 90 ? 8.652 9.594 13.689 1.00 32.84 90 SER A O 1
ATOM 703 N N . PRO A 1 91 ? 10.379 10.524 14.802 1.00 45.44 91 PRO A N 1
ATOM 704 C CA . PRO A 1 91 ? 11.342 11.559 15.208 1.00 45.44 91 PRO A CA 1
ATOM 705 C C . PRO A 1 91 ? 12.620 11.592 14.345 1.00 45.44 91 PRO A C 1
ATOM 707 O O . PRO A 1 91 ? 12.924 10.587 13.664 1.00 45.44 91 PRO A O 1
#

InterPro domains:
  IPR010294 ADAMTS/ADAMTS-like, Spacer 1 [PF05986] (1-72)
  IPR050439 ADAMTS and ADAMTS-like [PTHR13723] (1-74)